Protein AF-A0A2D4KNE7-F1 (afdb_monomer_lite)

Sequence (122 aa):
KICDCYHCHLYPYPSTPAERQAVMEGLQVRIQDLHIVLHKTEDYLRQVLCKASESIYTWDVQVKKMKAIYHVLNLCSFDVTNKCLIAEVWCPLADLPNMRRTLEESSVSPSHRCFTRQESRH

Structure (mmCIF, N/CA/C/O backbone):
data_AF-A0A2D4KNE7-F1
#
_entry.id   AF-A0A2D4KNE7-F1
#
loop_
_atom_site.group_PDB
_atom_site.id
_atom_site.type_symbol
_atom_site.label_atom_id
_atom_site.label_alt_id
_atom_site.label_comp_id
_atom_site.label_asym_id
_atom_site.label_entity_id
_atom_site.label_seq_id
_atom_site.pdbx_PDB_ins_code
_atom_site.Cartn_x
_atom_site.Cartn_y
_atom_site.Cartn_z
_atom_site.occupancy
_atom_site.B_iso_or_equiv
_atom_site.auth_seq_id
_atom_site.auth_comp_id
_atom_site.auth_asym_id
_atom_site.auth_atom_id
_atom_site.pdbx_PDB_model_num
ATOM 1 N N . LYS A 1 1 ? -27.422 -23.224 32.786 1.00 63.94 1 LYS A N 1
ATOM 2 C CA . LYS A 1 1 ? -27.600 -24.420 31.926 1.00 63.94 1 LYS A CA 1
ATOM 3 C C . LYS A 1 1 ? -28.600 -24.179 30.803 1.00 63.94 1 LYS A C 1
ATOM 5 O O . LYS A 1 1 ? -28.164 -24.197 29.670 1.00 63.94 1 LYS A O 1
ATOM 10 N N . ILE A 1 2 ? -29.888 -23.907 31.068 1.00 83.19 2 ILE A N 1
ATOM 11 C CA . ILE A 1 2 ? -30.865 -23.641 29.985 1.00 83.19 2 ILE A CA 1
ATOM 12 C C . ILE A 1 2 ? -30.471 -22.395 29.173 1.00 83.19 2 ILE A C 1
ATOM 14 O O . ILE A 1 2 ? -30.335 -22.490 27.964 1.00 83.19 2 ILE A O 1
ATOM 18 N N . CYS A 1 3 ? -30.205 -21.258 29.824 1.00 82.69 3 CYS A N 1
ATOM 19 C CA . CYS A 1 3 ? -29.827 -20.013 29.137 1.00 82.69 3 CYS A CA 1
ATOM 20 C C . CYS A 1 3 ? -28.542 -20.130 28.295 1.00 82.69 3 CYS A C 1
ATOM 22 O O . CYS A 1 3 ? -28.450 -19.527 27.229 1.00 82.69 3 CYS A O 1
ATOM 24 N N . ASP A 1 4 ? -27.583 -20.948 28.735 1.00 80.81 4 ASP A N 1
ATOM 25 C CA . ASP A 1 4 ? -26.321 -21.167 28.017 1.00 80.81 4 ASP A CA 1
ATOM 26 C C . ASP A 1 4 ? -26.552 -21.943 26.709 1.00 80.81 4 ASP A C 1
ATOM 28 O O . ASP A 1 4 ? -25.914 -21.661 25.699 1.00 80.81 4 ASP A O 1
ATOM 32 N N . CYS A 1 5 ? -27.521 -22.868 26.693 1.00 86.75 5 CYS A N 1
ATOM 33 C CA . CYS A 1 5 ? -27.916 -23.607 25.490 1.00 86.75 5 CYS A CA 1
ATOM 34 C C . CYS A 1 5 ? -28.588 -22.725 24.422 1.00 86.75 5 CYS A C 1
ATOM 36 O O . CYS A 1 5 ? -28.641 -23.123 23.261 1.00 86.75 5 CYS A O 1
ATOM 38 N N . TYR A 1 6 ? -29.088 -21.541 24.795 1.00 90.00 6 TYR A N 1
ATOM 39 C CA . TYR A 1 6 ? -29.758 -20.596 23.892 1.00 90.00 6 TYR A CA 1
ATOM 40 C C . TYR A 1 6 ? -28.919 -19.349 23.586 1.00 90.00 6 TYR A C 1
ATOM 42 O O . TYR A 1 6 ? -29.444 -18.389 23.028 1.00 90.00 6 TYR A O 1
ATOM 50 N N . HIS A 1 7 ? -27.623 -19.353 23.919 1.00 87.50 7 HIS A N 1
ATOM 51 C CA . HIS A 1 7 ? -26.722 -18.214 23.698 1.00 87.50 7 HIS A CA 1
ATOM 52 C C . HIS A 1 7 ? -27.224 -16.917 24.360 1.00 87.50 7 HIS A C 1
ATOM 54 O O . HIS A 1 7 ? -27.007 -15.815 23.856 1.00 87.50 7 HIS A O 1
ATOM 60 N N . CYS A 1 8 ? -27.923 -17.031 25.493 1.00 90.75 8 CYS A N 1
ATOM 61 C CA . CYS A 1 8 ? -28.390 -15.863 26.224 1.00 90.75 8 CYS A CA 1
ATOM 62 C C . CYS A 1 8 ? -27.221 -15.193 26.956 1.00 90.75 8 CYS A C 1
ATOM 64 O O . CYS A 1 8 ? -26.497 -15.839 27.714 1.00 90.75 8 CYS A O 1
ATOM 66 N N . HIS A 1 9 ? -27.089 -13.875 26.809 1.00 86.44 9 HIS A N 1
ATOM 67 C CA . HIS A 1 9 ? -26.158 -13.086 27.610 1.00 86.44 9 HIS A CA 1
ATOM 68 C C . HIS A 1 9 ? -26.805 -12.701 28.943 1.00 86.44 9 HIS A C 1
ATOM 70 O O . HIS A 1 9 ? -27.675 -11.834 29.005 1.00 86.44 9 HIS A O 1
ATOM 76 N N . LEU A 1 10 ? -26.389 -13.375 30.016 1.00 88.44 10 LEU A N 1
ATOM 77 C CA . LEU A 1 10 ? -26.824 -13.081 31.378 1.00 88.44 10 LEU A CA 1
ATOM 78 C C . LEU A 1 10 ? -25.888 -12.052 32.012 1.00 88.44 10 LEU A C 1
ATOM 80 O O . LEU A 1 10 ? -24.689 -12.297 32.145 1.00 88.44 10 LEU A O 1
ATOM 84 N N . TYR A 1 11 ? -26.450 -10.923 32.440 1.00 87.06 11 TYR A N 1
ATOM 85 C CA . TYR A 1 11 ? -25.725 -9.892 33.177 1.00 87.06 11 TYR A CA 1
ATOM 86 C C . TYR A 1 11 ? -26.174 -9.864 34.641 1.00 87.06 11 TYR A C 1
ATOM 88 O O . TYR A 1 11 ? -27.369 -10.008 34.914 1.00 87.06 11 TYR A O 1
ATOM 96 N N . PRO A 1 12 ? -25.242 -9.681 35.593 1.00 87.25 12 PRO A N 1
ATOM 97 C CA . PRO A 1 12 ? -25.587 -9.574 37.003 1.00 87.25 12 PRO A CA 1
ATOM 98 C C . PRO A 1 12 ? -26.451 -8.330 37.242 1.00 87.25 12 PRO A C 1
ATOM 100 O O . PRO A 1 12 ? -26.092 -7.225 36.837 1.00 87.25 12 PRO A O 1
ATOM 103 N N . TYR A 1 13 ? -27.592 -8.522 37.906 1.00 88.50 13 TYR A N 1
ATOM 104 C CA . TYR A 1 13 ? -28.522 -7.448 38.243 1.00 88.50 13 TYR A CA 1
ATOM 105 C C . TYR A 1 13 ? -28.356 -7.048 39.719 1.00 88.50 13 TYR A C 1
ATOM 107 O O . TYR A 1 13 ? -28.501 -7.915 40.585 1.00 88.50 13 TYR A O 1
ATOM 115 N N . PRO A 1 14 ? -28.052 -5.776 40.037 1.00 90.75 14 PRO A N 1
ATOM 116 C CA . PRO A 1 14 ? -27.844 -5.352 41.419 1.00 90.75 14 PRO A CA 1
ATOM 117 C C . PRO A 1 14 ? -29.145 -5.341 42.228 1.00 90.75 14 PRO A C 1
ATOM 119 O O . PRO A 1 14 ? -30.208 -4.967 41.725 1.00 90.75 14 PRO A O 1
ATOM 122 N N . SER A 1 15 ? -29.053 -5.726 43.501 1.00 90.25 15 SER A N 1
ATOM 123 C CA . SER A 1 15 ? -30.230 -5.938 44.355 1.00 90.25 15 SER A CA 1
ATOM 124 C C . SER A 1 15 ? -30.781 -4.627 44.916 1.00 90.25 15 SER A C 1
ATOM 126 O O . SER A 1 15 ? -31.995 -4.469 45.061 1.00 90.25 15 SER A O 1
ATOM 128 N N . THR A 1 16 ? -29.908 -3.658 45.211 1.00 95.19 16 THR A N 1
ATOM 129 C CA . THR A 1 16 ? -30.320 -2.379 45.802 1.00 95.19 16 THR A CA 1
ATOM 130 C C . THR A 1 16 ? -30.506 -1.289 44.737 1.00 95.19 16 THR A C 1
ATOM 132 O O . THR A 1 16 ? -29.865 -1.317 43.684 1.00 95.19 16 THR A O 1
ATOM 135 N N . PRO A 1 17 ? -31.401 -0.306 44.955 1.00 93.50 17 PRO A N 1
ATOM 136 C CA . PRO A 1 17 ? -31.542 0.836 44.048 1.00 93.50 17 PRO A CA 1
ATOM 137 C C . PRO A 1 17 ? -30.248 1.654 43.895 1.00 93.50 17 PRO A C 1
ATOM 139 O O . PRO A 1 17 ? -29.944 2.110 42.798 1.00 93.50 17 PRO A O 1
ATOM 142 N N . ALA A 1 18 ? -29.469 1.798 44.972 1.00 94.62 18 ALA A N 1
ATOM 143 C CA . ALA A 1 18 ? -28.221 2.561 44.969 1.00 94.62 18 ALA A CA 1
ATOM 144 C C . ALA A 1 18 ? -27.125 1.893 44.118 1.00 94.62 18 ALA A C 1
ATOM 146 O O . ALA A 1 18 ? -26.490 2.558 43.304 1.00 94.62 18 ALA A O 1
ATOM 147 N N . GLU A 1 19 ? -26.944 0.572 44.238 1.00 94.12 19 GLU A N 1
ATOM 148 C CA . GLU A 1 19 ? -25.997 -0.172 43.393 1.00 94.12 19 GLU A CA 1
ATOM 149 C C . GLU A 1 19 ? -26.391 -0.119 41.915 1.00 94.12 19 GLU A C 1
ATOM 151 O O . GLU A 1 19 ? -25.527 0.005 41.049 1.00 94.12 19 GLU A O 1
ATOM 156 N N . ARG A 1 20 ? -27.696 -0.171 41.611 1.00 94.19 20 ARG A N 1
ATOM 157 C CA . ARG A 1 20 ? -28.195 -0.024 40.235 1.00 94.19 20 ARG A CA 1
ATOM 158 C C . ARG A 1 20 ? -27.820 1.325 39.639 1.00 94.19 20 ARG A C 1
ATOM 160 O O . ARG A 1 20 ? -27.346 1.359 38.508 1.00 94.19 20 ARG A O 1
ATOM 167 N N . GLN A 1 21 ? -27.982 2.404 40.402 1.00 95.25 21 GLN A N 1
ATOM 168 C CA . GLN A 1 21 ? -27.603 3.743 39.958 1.00 95.25 21 GLN A CA 1
ATOM 169 C C . GLN A 1 21 ? -26.093 3.849 39.699 1.00 95.25 21 GLN A C 1
ATOM 171 O O . GLN A 1 21 ? -25.689 4.303 38.632 1.00 95.25 21 GLN A O 1
ATOM 176 N N . ALA A 1 22 ? -25.262 3.338 40.614 1.00 94.19 22 ALA A N 1
ATOM 177 C CA . ALA A 1 22 ? -23.806 3.339 40.450 1.00 94.19 22 ALA A CA 1
ATOM 178 C C . ALA A 1 22 ? -23.348 2.530 39.221 1.00 94.19 22 ALA A C 1
ATOM 180 O O . ALA A 1 22 ? -22.462 2.957 38.478 1.00 94.19 22 ALA A O 1
ATOM 181 N N . VAL A 1 23 ? -23.975 1.373 38.968 1.00 94.50 23 VAL A N 1
ATOM 182 C CA . VAL A 1 23 ? -23.705 0.569 37.767 1.00 94.50 23 VAL A CA 1
ATOM 183 C C . VAL A 1 23 ? -24.124 1.314 36.500 1.00 94.50 23 VAL A C 1
ATOM 185 O O . VAL A 1 23 ? -23.365 1.313 35.533 1.00 94.50 23 VAL A O 1
ATOM 188 N N . MET A 1 24 ? -25.291 1.967 36.488 1.00 94.88 24 MET A N 1
ATOM 189 C CA . MET A 1 24 ? -25.746 2.760 35.339 1.00 94.88 24 MET A CA 1
ATOM 190 C C . MET A 1 24 ? -24.781 3.902 35.012 1.00 94.88 24 MET A C 1
ATOM 192 O O . MET A 1 24 ? -24.377 4.040 33.859 1.00 94.88 24 MET A O 1
ATOM 196 N N . GLU A 1 25 ? -24.347 4.667 36.014 1.00 96.38 25 GLU A N 1
ATOM 197 C CA . GLU A 1 25 ? -23.379 5.754 35.829 1.00 96.38 25 GLU A CA 1
ATOM 198 C C . GLU A 1 25 ? -22.040 5.234 35.289 1.00 96.38 25 GLU A C 1
ATOM 200 O O . GLU A 1 25 ? -21.512 5.764 34.309 1.00 96.38 25 GLU A O 1
ATOM 205 N N . GLY A 1 26 ? -21.526 4.133 35.848 1.00 96.25 26 GLY A N 1
ATOM 206 C CA . GLY A 1 26 ? -20.296 3.504 35.365 1.00 96.25 26 GLY A CA 1
ATOM 207 C C . GLY A 1 26 ? -20.406 2.975 33.931 1.00 96.25 26 GLY A C 1
ATOM 208 O O . GLY A 1 26 ? -19.460 3.094 33.150 1.00 96.25 26 GLY A O 1
ATOM 209 N N . LEU A 1 27 ? -21.556 2.409 33.548 1.00 96.56 27 LEU A N 1
ATOM 210 C CA . LEU A 1 27 ? -21.800 1.985 32.168 1.00 96.56 27 LEU A CA 1
ATOM 211 C C . LEU A 1 27 ? -21.868 3.177 31.216 1.00 96.56 27 LEU A C 1
ATOM 213 O O . LEU A 1 27 ? -21.309 3.096 30.126 1.00 96.56 27 LEU A O 1
ATOM 217 N N . GLN A 1 28 ? -22.495 4.279 31.622 1.00 97.81 28 GLN A N 1
ATOM 218 C CA . GLN A 1 28 ? -22.601 5.475 30.792 1.00 97.81 28 GLN A CA 1
ATOM 219 C C . GLN A 1 28 ? -21.225 6.066 30.468 1.00 97.81 28 GLN A C 1
ATOM 221 O O . GLN A 1 28 ? -20.950 6.357 29.303 1.00 97.81 28 GLN A O 1
ATOM 226 N N . VAL A 1 29 ? -20.338 6.156 31.466 1.00 98.06 29 VAL A N 1
ATOM 227 C CA . VAL A 1 29 ? -18.943 6.591 31.268 1.00 98.06 29 VAL A CA 1
ATOM 228 C C . VAL A 1 29 ? -18.220 5.655 30.301 1.00 98.06 29 VAL A C 1
ATOM 230 O O . VAL A 1 29 ? -17.665 6.101 29.302 1.00 98.06 29 VAL A O 1
ATOM 233 N N . ARG A 1 30 ? -18.303 4.338 30.523 1.00 98.06 30 ARG A N 1
ATOM 234 C CA . ARG A 1 30 ? -17.637 3.353 29.657 1.00 98.06 30 ARG A CA 1
ATOM 235 C C . ARG A 1 30 ? -18.153 3.376 28.219 1.00 98.06 30 ARG A C 1
ATOM 237 O O . ARG A 1 30 ? -17.370 3.199 27.292 1.00 98.06 30 ARG A O 1
ATOM 244 N N . ILE A 1 31 ? -19.456 3.571 28.019 1.00 98.38 31 ILE A N 1
ATOM 245 C CA . ILE A 1 31 ? -20.049 3.719 26.682 1.00 98.38 31 ILE A CA 1
ATOM 246 C C . ILE A 1 31 ? -19.488 4.969 26.001 1.00 98.38 31 ILE A C 1
ATOM 248 O O . ILE A 1 31 ? -19.129 4.916 24.825 1.00 98.38 31 ILE A O 1
ATOM 252 N N . GLN A 1 32 ? -19.373 6.077 26.733 1.00 98.25 32 GLN A N 1
ATOM 253 C CA . GLN A 1 32 ? -18.807 7.309 26.199 1.00 98.25 32 GLN A CA 1
ATOM 254 C C . GLN A 1 32 ? -17.331 7.139 25.813 1.00 98.25 32 GLN A C 1
ATOM 256 O O . GLN A 1 32 ? -16.946 7.532 24.711 1.00 98.25 32 GLN A O 1
ATOM 261 N N . ASP A 1 33 ? -16.535 6.478 26.652 1.00 98.25 33 ASP A N 1
ATOM 262 C CA . ASP A 1 33 ? -15.136 6.161 26.350 1.00 98.25 33 ASP A CA 1
ATOM 263 C C . ASP A 1 33 ? -15.015 5.281 25.099 1.00 98.25 33 ASP A C 1
ATOM 265 O O . ASP A 1 33 ? -14.193 5.548 24.219 1.00 98.25 33 ASP A O 1
ATOM 269 N N . LEU A 1 34 ? -15.873 4.263 24.967 1.00 98.50 34 LEU A N 1
ATOM 270 C CA . LEU A 1 34 ? -15.904 3.404 23.782 1.00 98.50 34 LEU A CA 1
ATOM 271 C C . LEU A 1 34 ? -16.262 4.184 22.513 1.00 98.50 34 LEU A C 1
ATOM 273 O O . LEU A 1 34 ? -15.633 3.965 21.479 1.00 98.50 34 LEU A O 1
ATOM 277 N N . HIS A 1 35 ? -17.216 5.116 22.574 1.00 98.44 35 HIS A N 1
ATOM 278 C CA . HIS A 1 35 ? -17.522 5.990 21.439 1.00 98.44 35 HIS A CA 1
ATOM 279 C C . HIS A 1 35 ? -16.326 6.855 21.035 1.00 98.44 35 HIS A C 1
ATOM 281 O O . HIS A 1 35 ? -16.058 7.001 19.842 1.00 98.44 35 HIS A O 1
ATOM 287 N N . ILE A 1 36 ? -15.580 7.392 22.004 1.00 98.31 36 ILE A N 1
ATOM 288 C CA . ILE A 1 36 ? -14.376 8.181 21.724 1.00 98.31 36 ILE A CA 1
ATOM 289 C C . ILE A 1 36 ? -13.329 7.314 21.021 1.00 98.31 36 ILE A C 1
ATOM 291 O O . ILE A 1 36 ? -12.790 7.727 19.993 1.00 98.31 36 ILE A O 1
ATOM 295 N N . VAL A 1 37 ? -13.059 6.112 21.541 1.00 98.62 37 VAL A N 1
ATOM 296 C CA . VAL A 1 37 ? -12.091 5.186 20.937 1.00 98.62 37 VAL A CA 1
ATOM 297 C C . VAL A 1 37 ? -12.508 4.828 19.514 1.00 98.62 37 VAL A C 1
ATOM 299 O O . VAL A 1 37 ? -11.703 4.986 18.601 1.00 98.62 37 VAL A O 1
ATOM 302 N N . LEU A 1 38 ? -13.766 4.429 19.302 1.00 98.69 38 LEU A N 1
ATOM 303 C CA . LEU A 1 38 ? -14.278 4.069 17.978 1.00 98.69 38 LEU A CA 1
ATOM 304 C C . LEU A 1 38 ? -14.131 5.215 16.976 1.00 98.69 38 LEU A C 1
ATOM 306 O O . LEU A 1 38 ? -13.591 5.004 15.892 1.00 98.69 38 LEU A O 1
ATOM 310 N N . HIS A 1 39 ? -14.536 6.429 17.353 1.00 98.56 39 HIS A N 1
ATOM 311 C CA . HIS A 1 39 ? -14.424 7.599 16.484 1.00 98.56 39 HIS A CA 1
ATOM 312 C C . HIS A 1 39 ? -12.965 7.900 16.125 1.00 98.56 39 HIS A C 1
ATOM 314 O O . HIS A 1 39 ? -12.635 8.136 14.965 1.00 98.56 39 HIS A O 1
ATOM 320 N N . LYS A 1 40 ? -12.057 7.866 17.108 1.00 98.38 40 LYS A N 1
ATOM 321 C CA . LYS A 1 40 ? -10.630 8.122 16.869 1.00 98.38 40 LYS A CA 1
ATOM 322 C C . LYS A 1 40 ? -9.990 7.050 15.998 1.00 98.38 40 LYS A C 1
ATOM 324 O O . LYS A 1 40 ? -9.177 7.382 15.137 1.00 98.38 40 LYS A O 1
ATOM 329 N N . THR A 1 41 ? -10.348 5.784 16.200 1.00 98.56 41 THR A N 1
ATOM 330 C CA . THR A 1 41 ? -9.874 4.687 15.356 1.00 98.56 41 THR A CA 1
ATOM 331 C C . THR A 1 41 ? -10.371 4.856 13.927 1.00 98.56 41 THR A C 1
ATOM 333 O O . THR A 1 41 ? -9.583 4.722 12.995 1.00 98.56 41 THR A O 1
ATOM 336 N N . GLU A 1 42 ? -11.643 5.197 13.738 1.00 98.62 42 GLU A N 1
ATOM 337 C CA . GLU A 1 42 ? -12.217 5.390 12.409 1.00 98.62 42 GLU A CA 1
ATOM 338 C C . GLU A 1 42 ? -11.565 6.567 11.666 1.00 98.62 42 GLU A C 1
ATOM 340 O O . GLU A 1 42 ? -11.160 6.423 10.512 1.00 98.62 42 GLU A O 1
ATOM 345 N N . ASP A 1 43 ? -11.377 7.705 12.339 1.00 98.56 43 ASP A N 1
ATOM 346 C CA . ASP A 1 43 ? -10.666 8.862 11.784 1.00 98.56 43 ASP A CA 1
ATOM 347 C C . ASP A 1 43 ? -9.232 8.516 11.391 1.00 98.56 43 ASP A C 1
ATOM 349 O O . ASP A 1 43 ? -8.766 8.886 10.312 1.00 98.56 43 ASP A O 1
ATOM 353 N N . TYR A 1 44 ? -8.526 7.788 12.257 1.00 98.38 44 TYR A N 1
ATOM 354 C CA . TYR A 1 44 ? -7.162 7.361 11.986 1.00 98.38 44 TYR A CA 1
ATOM 355 C C . TYR A 1 44 ? -7.098 6.438 10.765 1.00 98.38 44 TYR A C 1
ATOM 357 O O . TYR A 1 44 ? -6.281 6.657 9.870 1.00 98.38 44 TYR A O 1
ATOM 365 N N . LEU A 1 45 ? -7.995 5.450 10.683 1.00 98.62 45 LEU A N 1
ATOM 366 C CA . LEU A 1 45 ? -8.085 4.552 9.533 1.00 98.62 45 LEU A CA 1
ATOM 367 C C . LEU A 1 45 ? -8.365 5.328 8.243 1.00 98.62 45 LEU A C 1
ATOM 369 O O . LEU A 1 45 ? -7.679 5.104 7.246 1.00 98.62 45 LEU A O 1
ATOM 373 N N . ARG A 1 46 ? -9.300 6.289 8.264 1.00 98.44 46 ARG A N 1
ATOM 374 C CA . ARG A 1 46 ? -9.563 7.174 7.118 1.00 98.44 46 ARG A CA 1
ATOM 375 C C . ARG A 1 46 ? -8.312 7.937 6.694 1.00 98.44 46 ARG A C 1
ATOM 377 O O . ARG A 1 46 ? -7.980 7.942 5.514 1.00 98.44 46 ARG A O 1
ATOM 384 N N . GLN A 1 47 ? -7.593 8.545 7.636 1.00 98.12 47 GLN A N 1
ATOM 385 C CA . GLN A 1 47 ? -6.377 9.303 7.328 1.00 98.12 47 GLN A CA 1
ATOM 386 C C . GLN A 1 47 ? -5.282 8.429 6.713 1.00 98.12 47 GLN A C 1
ATOM 388 O O . GLN A 1 47 ? -4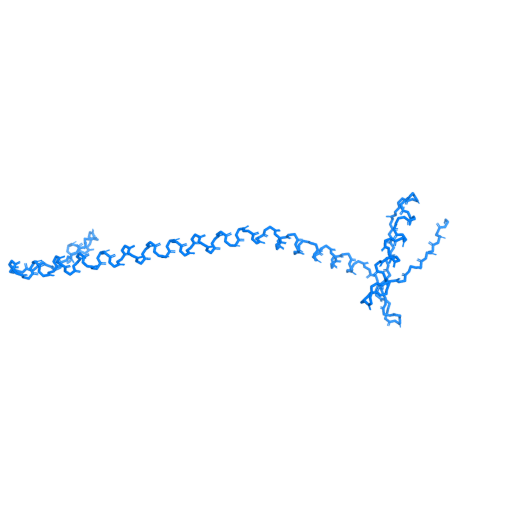.641 8.840 5.745 1.00 98.12 47 GLN A O 1
ATOM 393 N N . VAL A 1 48 ? -5.062 7.231 7.258 1.00 98.00 48 VAL A N 1
ATOM 394 C CA . VAL A 1 48 ? -4.079 6.283 6.718 1.00 98.00 48 VAL A CA 1
ATOM 395 C C . VAL A 1 48 ? -4.470 5.856 5.305 1.00 98.00 48 VAL A C 1
ATOM 397 O O . VAL A 1 48 ? -3.626 5.871 4.411 1.00 98.00 48 VAL A O 1
ATOM 400 N N . LEU A 1 49 ? -5.747 5.537 5.085 1.00 98.06 49 LEU A N 1
ATOM 401 C CA . LEU A 1 49 ? -6.253 5.133 3.776 1.00 98.06 49 LEU A CA 1
ATOM 402 C C . LEU A 1 49 ? -6.144 6.255 2.737 1.00 98.06 49 LEU A C 1
ATOM 404 O O . LEU A 1 49 ? -5.711 5.979 1.622 1.00 98.06 49 LEU A O 1
ATOM 408 N N . CYS A 1 50 ? -6.453 7.505 3.093 1.00 97.38 50 CYS A N 1
ATOM 409 C CA . CYS A 1 50 ? -6.276 8.650 2.192 1.00 97.38 50 CYS A CA 1
ATOM 410 C C . CYS A 1 50 ? -4.804 8.854 1.806 1.00 97.38 50 CYS A C 1
ATOM 412 O O . CYS A 1 50 ? -4.482 8.995 0.632 1.00 97.38 50 CYS A O 1
ATOM 414 N N . LYS A 1 51 ? -3.877 8.789 2.769 1.00 96.25 51 LYS A N 1
ATOM 415 C CA . LYS A 1 51 ? -2.440 8.918 2.466 1.00 96.25 51 LYS A CA 1
ATOM 416 C C . LYS A 1 51 ? -1.927 7.782 1.579 1.00 96.25 51 LYS A C 1
ATOM 418 O O . LYS A 1 51 ? -1.096 7.994 0.693 1.00 96.25 51 LYS A O 1
ATOM 423 N N . ALA A 1 52 ? -2.409 6.564 1.820 1.00 97.06 52 ALA A N 1
ATOM 424 C CA . ALA A 1 52 ? -2.053 5.408 1.010 1.00 97.06 52 ALA A CA 1
ATOM 425 C C . ALA A 1 52 ? -2.608 5.534 -0.418 1.00 97.06 52 ALA A C 1
ATOM 427 O O . ALA A 1 52 ? -1.886 5.247 -1.374 1.00 97.06 52 ALA A O 1
ATOM 428 N N . SER A 1 53 ? -3.852 5.998 -0.580 1.00 97.12 53 SER A N 1
ATOM 429 C CA . SER A 1 53 ? -4.486 6.146 -1.894 1.00 97.12 53 SER A CA 1
ATOM 430 C C . SER A 1 53 ? -3.825 7.225 -2.753 1.00 97.12 53 SER A C 1
ATOM 432 O O . SER A 1 53 ? -3.690 7.032 -3.959 1.00 97.12 53 SER A O 1
ATOM 434 N N . GLU A 1 54 ? -3.329 8.307 -2.151 1.00 95.25 54 GLU A N 1
ATOM 435 C CA . GLU A 1 54 ? -2.531 9.326 -2.849 1.00 95.25 54 GLU A CA 1
ATOM 436 C C . GLU A 1 54 ? -1.209 8.758 -3.397 1.00 95.25 54 GLU A C 1
ATOM 438 O O . GLU A 1 54 ? -0.752 9.134 -4.478 1.00 95.25 54 GLU A O 1
ATOM 443 N N . SER A 1 55 ? -0.594 7.820 -2.671 1.00 94.56 55 SER A N 1
ATOM 444 C CA . SER A 1 55 ? 0.742 7.299 -2.995 1.00 94.56 55 SER A CA 1
ATOM 445 C C . SER A 1 55 ? 0.722 6.084 -3.931 1.00 94.56 55 SER A C 1
ATOM 447 O O . SER A 1 55 ? 1.674 5.871 -4.686 1.00 94.56 55 SER A O 1
ATOM 449 N N . ILE A 1 56 ? -0.353 5.287 -3.913 1.00 96.56 56 ILE A N 1
ATOM 450 C CA . ILE A 1 56 ? -0.389 3.965 -4.560 1.00 96.56 56 ILE A CA 1
ATOM 451 C C . ILE A 1 56 ? -0.184 4.026 -6.078 1.00 96.56 56 ILE A C 1
ATOM 453 O O . ILE A 1 56 ? 0.528 3.190 -6.630 1.00 96.56 56 ILE A O 1
ATOM 457 N N . TYR A 1 57 ? -0.747 5.034 -6.753 1.00 95.00 57 TYR A N 1
ATOM 458 C CA . TYR A 1 57 ? -0.606 5.186 -8.203 1.00 95.00 57 TYR A CA 1
ATOM 459 C C . TYR A 1 57 ? 0.843 5.488 -8.599 1.00 95.00 57 TYR A C 1
ATOM 461 O O . TYR A 1 57 ? 1.385 4.900 -9.534 1.00 95.00 57 TYR A O 1
ATOM 469 N N . THR A 1 58 ? 1.502 6.366 -7.843 1.00 96.44 58 THR A N 1
ATOM 470 C CA . THR A 1 58 ? 2.908 6.709 -8.066 1.00 96.44 58 THR A CA 1
ATOM 471 C C . THR A 1 58 ? 3.804 5.488 -7.875 1.00 96.44 58 THR A C 1
ATOM 473 O O . THR A 1 58 ? 4.664 5.225 -8.718 1.00 96.44 58 THR A O 1
ATOM 476 N N . TRP A 1 59 ? 3.581 4.709 -6.813 1.00 97.31 59 TRP A N 1
ATOM 477 C CA . TRP A 1 59 ? 4.341 3.483 -6.563 1.00 97.31 59 TRP A CA 1
ATOM 478 C C . TRP A 1 59 ? 4.113 2.422 -7.635 1.00 97.31 59 TRP A C 1
ATOM 480 O O . TRP A 1 59 ? 5.077 1.817 -8.098 1.00 97.31 59 TRP A O 1
ATOM 490 N N . ASP A 1 60 ? 2.875 2.233 -8.091 1.00 97.75 60 ASP A N 1
ATOM 491 C CA . ASP A 1 60 ? 2.566 1.303 -9.177 1.00 97.75 60 ASP A CA 1
ATOM 492 C C . ASP A 1 60 ? 3.332 1.662 -10.463 1.00 97.75 60 ASP A C 1
ATOM 494 O O . ASP A 1 60 ? 4.003 0.811 -11.054 1.00 97.75 60 ASP A O 1
ATOM 498 N N . VAL A 1 61 ? 3.329 2.942 -10.853 1.00 97.56 61 VAL A N 1
ATOM 499 C CA . VAL A 1 61 ? 4.087 3.420 -12.019 1.00 97.56 61 VAL A CA 1
ATOM 500 C C . VAL A 1 61 ? 5.593 3.220 -11.828 1.00 97.56 61 VAL A C 1
ATOM 502 O O . VAL A 1 61 ? 6.267 2.758 -12.750 1.00 97.56 61 VAL A O 1
ATOM 505 N N . GLN A 1 62 ? 6.138 3.545 -10.653 1.00 97.94 62 GLN A N 1
ATOM 506 C CA . GLN A 1 62 ? 7.564 3.374 -10.355 1.00 97.94 62 GLN A CA 1
ATOM 507 C C . GLN A 1 62 ? 7.990 1.904 -10.438 1.00 97.94 62 GLN A C 1
ATOM 509 O O . GLN A 1 62 ? 8.978 1.587 -11.103 1.00 97.94 62 GLN A O 1
ATOM 514 N N . VAL A 1 63 ? 7.217 0.999 -9.835 1.00 98.31 63 VAL A N 1
ATOM 515 C CA . VAL A 1 63 ? 7.483 -0.445 -9.861 1.00 98.31 63 VA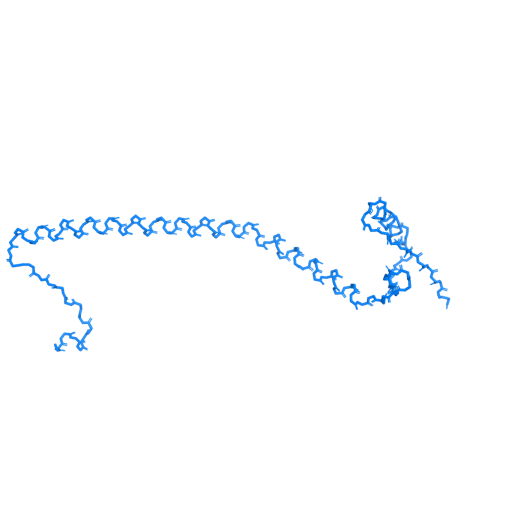L A CA 1
ATOM 516 C C . VAL A 1 63 ? 7.385 -0.989 -11.285 1.00 98.31 63 VAL A C 1
ATOM 518 O O . VAL A 1 63 ? 8.270 -1.731 -11.715 1.00 98.31 63 VAL A O 1
ATOM 521 N N . LYS A 1 64 ? 6.366 -0.590 -12.057 1.00 98.12 64 LYS A N 1
ATOM 522 C CA . LYS A 1 64 ? 6.216 -0.998 -13.463 1.00 98.12 64 LYS A CA 1
ATOM 523 C C . LYS A 1 64 ? 7.376 -0.516 -14.329 1.00 98.12 64 LYS A C 1
ATOM 525 O O . LYS A 1 64 ? 7.924 -1.314 -15.087 1.00 98.12 64 LYS A O 1
ATOM 530 N N . LYS A 1 65 ? 7.789 0.750 -14.192 1.00 97.50 65 LYS A N 1
ATOM 531 C CA . LYS A 1 65 ? 8.952 1.300 -14.909 1.00 97.50 65 LYS A CA 1
ATOM 532 C C . LYS A 1 65 ? 10.230 0.545 -14.552 1.00 97.50 65 LYS A C 1
ATOM 534 O O . LYS A 1 65 ? 10.942 0.117 -15.453 1.00 97.50 65 LYS A O 1
ATOM 539 N N . MET A 1 66 ? 10.486 0.321 -13.264 1.00 97.75 66 MET A N 1
ATOM 540 C CA . MET A 1 66 ? 11.683 -0.390 -12.812 1.00 97.75 66 MET A CA 1
ATOM 541 C C . MET A 1 66 ? 11.710 -1.837 -13.315 1.00 97.75 66 MET A C 1
ATOM 543 O O . MET A 1 66 ? 12.720 -2.297 -13.843 1.00 97.75 66 MET A O 1
ATOM 547 N N . LYS A 1 67 ? 10.573 -2.539 -13.241 1.00 97.69 67 LYS A N 1
ATOM 548 C CA . LYS A 1 67 ? 10.430 -3.893 -13.787 1.00 97.69 67 LYS A CA 1
ATOM 549 C C . LYS A 1 67 ? 10.680 -3.926 -15.294 1.00 97.69 67 LYS A C 1
ATOM 551 O O . LYS A 1 67 ? 11.370 -4.826 -15.759 1.00 97.69 67 LYS A O 1
ATOM 556 N N . ALA A 1 68 ? 10.139 -2.967 -16.046 1.00 96.94 68 ALA A N 1
ATOM 557 C CA . ALA A 1 68 ? 10.350 -2.878 -17.488 1.00 96.94 68 ALA A CA 1
ATOM 558 C C . ALA A 1 68 ? 11.827 -2.631 -17.831 1.00 96.94 68 ALA A C 1
ATOM 560 O O . ALA A 1 68 ? 12.363 -3.318 -18.696 1.00 96.94 68 A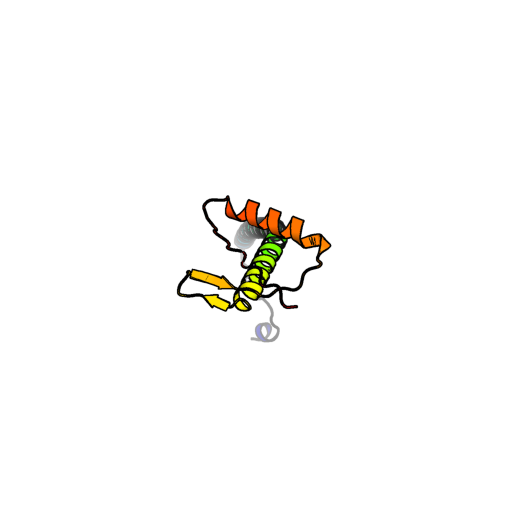LA A O 1
ATOM 561 N N . ILE A 1 69 ? 12.501 -1.727 -17.109 1.00 96.06 69 ILE A N 1
ATOM 562 C CA . ILE A 1 69 ? 13.939 -1.476 -17.273 1.00 96.06 69 ILE A CA 1
ATOM 563 C C . ILE A 1 69 ? 14.727 -2.763 -17.029 1.00 96.06 69 ILE A C 1
ATOM 565 O O . ILE A 1 69 ? 15.459 -3.193 -17.912 1.00 96.06 69 ILE A O 1
ATOM 569 N N . TYR A 1 70 ? 14.541 -3.427 -15.884 1.00 96.88 70 TYR A N 1
ATOM 570 C CA . TYR A 1 70 ? 15.254 -4.676 -15.598 1.00 96.88 70 TYR A CA 1
ATOM 571 C C . TYR A 1 70 ? 14.947 -5.783 -16.595 1.00 96.88 70 TYR A C 1
ATOM 573 O O . TYR A 1 70 ? 15.839 -6.543 -16.955 1.00 96.88 70 TYR A O 1
ATOM 581 N N . HIS A 1 71 ? 13.702 -5.873 -17.056 1.00 96.94 71 HIS A N 1
ATOM 582 C CA . HIS A 1 71 ? 13.338 -6.842 -18.073 1.00 96.94 71 HIS A CA 1
ATOM 583 C C . HIS A 1 71 ? 14.129 -6.613 -19.365 1.00 96.94 71 HIS A C 1
ATOM 585 O O . HIS A 1 71 ? 14.683 -7.568 -19.892 1.00 96.94 71 HIS A O 1
ATOM 591 N N . VAL A 1 72 ? 14.258 -5.361 -19.820 1.00 95.81 72 VAL A N 1
ATOM 592 C CA . VAL A 1 72 ? 15.080 -5.014 -20.991 1.00 95.81 72 VAL A CA 1
ATOM 593 C C . VAL A 1 72 ? 16.566 -5.263 -20.728 1.00 95.81 72 VAL A C 1
ATOM 595 O O . VAL A 1 72 ? 17.225 -5.871 -21.562 1.00 95.81 72 VAL A O 1
ATOM 598 N N . LEU A 1 73 ? 17.096 -4.867 -19.565 1.00 94.31 73 LEU A N 1
ATOM 599 C CA . LEU A 1 73 ? 18.504 -5.102 -19.211 1.00 94.31 73 LEU A CA 1
ATOM 600 C C . LEU A 1 73 ? 18.856 -6.596 -19.200 1.00 94.31 73 LEU A C 1
ATOM 602 O O . LEU A 1 73 ? 19.953 -6.959 -19.607 1.00 94.31 73 LEU A O 1
ATOM 606 N N . ASN A 1 74 ? 17.920 -7.454 -18.789 1.00 95.44 74 ASN A N 1
ATOM 607 C CA . ASN A 1 74 ? 18.094 -8.907 -18.801 1.00 95.44 74 ASN A CA 1
ATOM 608 C C . ASN A 1 74 ? 18.108 -9.512 -20.215 1.00 95.44 74 ASN A C 1
ATOM 610 O O . ASN A 1 74 ? 18.544 -10.650 -20.371 1.00 95.44 74 ASN A O 1
ATOM 614 N N . LEU A 1 75 ? 17.620 -8.791 -21.230 1.00 94.31 75 LEU A N 1
ATOM 615 C CA . LEU A 1 75 ? 17.722 -9.197 -22.636 1.00 94.31 75 LEU A CA 1
ATOM 616 C C . LEU A 1 75 ? 19.056 -8.764 -23.266 1.00 94.31 75 LEU A C 1
ATOM 618 O O . LEU A 1 75 ? 19.436 -9.285 -24.313 1.00 94.31 75 LEU A O 1
ATOM 622 N N . CYS A 1 76 ? 19.767 -7.818 -22.648 1.00 94.69 76 CYS A N 1
ATOM 623 C CA . CYS A 1 76 ? 21.070 -7.360 -23.113 1.00 94.69 76 CYS A CA 1
ATOM 624 C C . CYS A 1 76 ? 22.173 -8.368 -22.760 1.00 94.69 76 CYS A C 1
ATOM 626 O O . CYS A 1 76 ? 22.155 -9.007 -21.709 1.00 94.69 76 CYS A O 1
ATOM 628 N N . SER A 1 77 ? 23.195 -8.450 -23.609 1.00 94.50 77 SER A N 1
ATOM 629 C CA . SER A 1 77 ? 24.409 -9.214 -23.310 1.00 94.50 77 SER A CA 1
ATOM 630 C C . SER A 1 77 ? 25.390 -8.357 -22.512 1.00 94.50 77 SER A C 1
ATOM 632 O O . SER A 1 77 ? 25.629 -7.205 -22.867 1.00 94.50 77 SER A O 1
ATOM 634 N N . PHE A 1 78 ? 25.973 -8.899 -21.443 1.00 91.31 78 PHE A N 1
ATOM 635 C CA . PHE A 1 78 ? 26.951 -8.179 -20.624 1.00 91.31 78 PHE A CA 1
ATOM 636 C C . PHE A 1 78 ? 28.386 -8.488 -21.065 1.00 91.31 78 PHE A C 1
ATOM 638 O O . PHE A 1 78 ? 28.844 -9.625 -20.951 1.00 91.31 78 PHE A O 1
ATOM 645 N N . ASP A 1 79 ? 29.103 -7.467 -21.538 1.00 92.06 79 ASP A N 1
ATOM 646 C CA . ASP A 1 79 ? 30.533 -7.539 -21.834 1.00 92.06 79 ASP A CA 1
ATOM 647 C C . ASP A 1 79 ? 31.342 -7.239 -20.565 1.00 92.06 79 ASP A C 1
ATOM 649 O O . ASP A 1 79 ? 31.432 -6.100 -20.093 1.00 92.06 79 ASP A O 1
ATOM 653 N N . VAL A 1 80 ? 31.950 -8.290 -20.014 1.00 87.25 80 VAL A N 1
ATOM 654 C CA . VAL A 1 80 ? 32.738 -8.243 -18.776 1.00 87.25 80 VAL A CA 1
ATOM 655 C C . VAL A 1 80 ? 34.022 -7.427 -18.949 1.00 87.25 80 VAL A C 1
ATOM 657 O O . VAL A 1 80 ? 34.472 -6.794 -17.992 1.00 87.25 80 VAL A O 1
ATOM 660 N N . THR A 1 81 ? 34.604 -7.400 -20.152 1.00 86.88 81 THR A N 1
ATOM 661 C CA . THR A 1 81 ? 35.880 -6.724 -20.420 1.00 86.88 81 THR A CA 1
ATOM 662 C C . THR A 1 81 ? 35.721 -5.211 -20.357 1.00 86.88 81 THR A C 1
ATOM 664 O O . THR A 1 81 ? 36.507 -4.534 -19.695 1.00 86.88 81 THR A O 1
ATOM 667 N N . ASN A 1 82 ? 34.674 -4.682 -20.990 1.00 83.25 82 ASN A N 1
ATOM 668 C CA . ASN A 1 82 ? 34.404 -3.244 -21.030 1.00 83.25 82 ASN A CA 1
ATOM 669 C C . ASN A 1 82 ? 33.376 -2.784 -19.986 1.00 83.25 82 ASN A C 1
ATOM 671 O O . ASN A 1 82 ? 33.099 -1.588 -19.890 1.00 83.25 82 ASN A O 1
ATOM 675 N N . LYS A 1 83 ? 32.823 -3.716 -19.194 1.00 86.00 83 LYS A N 1
ATOM 676 C CA . LYS A 1 83 ? 31.752 -3.474 -18.212 1.00 86.00 83 LYS A CA 1
ATOM 677 C C . LYS A 1 83 ? 30.566 -2.733 -18.838 1.00 86.00 83 LYS A C 1
ATOM 679 O O . LYS A 1 83 ? 30.067 -1.760 -18.272 1.00 86.00 83 LYS A O 1
ATOM 684 N N . CYS A 1 84 ? 30.132 -3.176 -20.015 1.00 89.62 84 CYS A N 1
ATOM 685 C CA . CYS A 1 84 ? 29.032 -2.560 -20.749 1.00 89.62 84 CYS A CA 1
ATOM 686 C C . CYS A 1 84 ? 27.958 -3.584 -21.132 1.00 89.62 84 CYS A C 1
ATOM 688 O O . CYS A 1 84 ? 28.193 -4.791 -21.155 1.00 89.62 84 CYS A O 1
ATOM 690 N N . LEU A 1 85 ? 26.753 -3.085 -21.402 1.00 91.25 85 LEU A N 1
ATOM 691 C CA . LEU A 1 85 ? 25.659 -3.880 -21.949 1.00 91.25 85 LEU A CA 1
ATOM 692 C C . LEU A 1 85 ? 25.587 -3.657 -23.457 1.00 91.25 85 LEU A C 1
ATOM 694 O O . LEU A 1 85 ? 25.645 -2.518 -23.921 1.00 91.25 85 LEU A O 1
ATOM 698 N N . ILE A 1 86 ? 25.434 -4.747 -24.199 1.00 92.31 86 ILE A N 1
ATOM 699 C CA . ILE A 1 86 ? 25.283 -4.767 -25.649 1.00 92.31 86 ILE A CA 1
ATOM 700 C C . ILE A 1 86 ? 23.854 -5.206 -25.962 1.00 92.31 86 ILE A C 1
ATOM 702 O O . ILE A 1 86 ? 23.393 -6.245 -25.482 1.00 92.31 86 ILE A O 1
ATOM 706 N N . ALA A 1 87 ? 23.159 -4.404 -26.765 1.00 92.44 87 ALA A N 1
ATOM 707 C CA . ALA A 1 87 ? 21.798 -4.667 -27.208 1.00 92.44 87 ALA A CA 1
ATOM 708 C C . ALA A 1 87 ? 21.704 -4.514 -28.728 1.00 92.44 87 ALA A C 1
ATOM 710 O O . ALA A 1 87 ? 22.206 -3.537 -29.284 1.00 92.44 87 ALA A O 1
ATOM 711 N N . GLU A 1 88 ? 21.023 -5.452 -29.380 1.00 90.69 88 GLU A N 1
ATOM 712 C CA . GLU A 1 88 ? 20.586 -5.317 -30.769 1.00 90.69 88 GLU A CA 1
ATOM 713 C C . GLU A 1 88 ? 19.104 -4.917 -30.764 1.00 90.69 88 GLU A C 1
ATOM 715 O O . GLU A 1 88 ? 18.275 -5.568 -30.126 1.00 90.69 88 GLU A O 1
ATOM 720 N N . VAL A 1 89 ? 18.769 -3.814 -31.435 1.00 90.88 89 VAL A N 1
ATOM 721 C CA . VAL A 1 89 ? 17.421 -3.230 -31.422 1.00 90.88 89 VAL A CA 1
ATOM 722 C C . VAL A 1 89 ? 16.999 -2.790 -32.814 1.00 90.88 89 VAL A C 1
ATOM 724 O O . VAL A 1 89 ? 17.784 -2.234 -33.579 1.00 90.88 89 VAL A O 1
ATOM 727 N N . TRP A 1 90 ? 15.721 -3.002 -33.113 1.00 93.75 90 TRP A N 1
ATOM 728 C CA . TRP A 1 90 ? 15.079 -2.501 -34.322 1.00 93.75 90 TRP A CA 1
ATOM 729 C C . TRP A 1 90 ? 14.547 -1.092 -34.073 1.00 93.75 90 TRP A C 1
ATOM 731 O O . TRP A 1 90 ? 13.799 -0.872 -33.121 1.00 93.75 90 TRP A O 1
ATOM 741 N N . CYS A 1 91 ? 14.906 -0.141 -34.934 1.00 91.69 91 CYS A N 1
ATOM 742 C CA . CYS A 1 91 ? 14.355 1.211 -34.904 1.00 91.69 91 CYS A CA 1
ATOM 743 C C . CYS A 1 91 ? 14.156 1.759 -36.328 1.00 91.69 91 CYS A C 1
ATOM 745 O O . CYS A 1 91 ? 14.905 1.389 -37.239 1.00 91.69 91 CYS A O 1
ATOM 747 N N . PRO A 1 92 ? 13.158 2.631 -36.552 1.00 94.56 92 PRO A N 1
ATOM 748 C CA . PRO A 1 92 ? 13.003 3.329 -37.823 1.00 94.56 92 PRO A CA 1
ATOM 749 C C . PRO A 1 92 ? 14.204 4.235 -38.112 1.00 94.56 92 PRO A C 1
ATOM 751 O O . PRO A 1 92 ? 14.686 4.945 -37.230 1.00 94.56 92 PRO A O 1
ATOM 754 N N . LEU A 1 93 ? 14.639 4.295 -39.375 1.00 94.56 93 LEU A N 1
ATOM 755 C CA . LEU A 1 93 ? 15.757 5.160 -39.784 1.00 94.56 93 LEU A CA 1
ATOM 756 C C . LEU A 1 93 ? 15.506 6.646 -39.472 1.00 94.56 93 LEU A C 1
ATOM 758 O O . LEU A 1 93 ? 16.448 7.375 -39.170 1.00 94.56 93 LEU A O 1
ATOM 762 N N . ALA A 1 94 ? 14.244 7.081 -39.511 1.00 95.19 94 ALA A N 1
ATOM 763 C CA . ALA A 1 94 ? 13.846 8.452 -39.196 1.00 95.19 94 ALA A CA 1
ATOM 764 C C . ALA A 1 94 ? 14.087 8.834 -37.721 1.00 95.19 94 ALA A C 1
ATOM 766 O O . ALA A 1 94 ? 14.337 10.004 -37.435 1.00 95.19 94 ALA A O 1
ATOM 767 N N . ASP A 1 95 ? 14.068 7.862 -36.802 1.00 92.50 95 ASP A N 1
ATOM 768 C CA . ASP A 1 95 ? 14.192 8.095 -35.356 1.00 92.50 95 ASP A CA 1
ATOM 769 C C . ASP A 1 95 ? 15.642 8.018 -34.854 1.00 92.50 95 ASP A C 1
ATOM 771 O O . ASP A 1 95 ? 15.937 8.459 -33.739 1.00 92.50 95 ASP A O 1
ATOM 775 N N . LEU A 1 96 ? 16.575 7.523 -35.679 1.00 92.88 96 LEU A N 1
ATOM 776 C CA . LEU A 1 96 ? 17.997 7.407 -35.335 1.00 92.88 96 LEU A CA 1
ATOM 777 C C . LEU A 1 96 ? 18.626 8.716 -34.819 1.00 92.88 96 LEU A C 1
ATOM 779 O O . LEU A 1 96 ? 19.329 8.662 -33.805 1.00 92.88 96 LEU A O 1
ATOM 783 N N . PRO A 1 97 ? 18.390 9.896 -35.437 1.00 93.50 97 PRO A N 1
ATOM 784 C CA . PRO A 1 97 ? 18.963 11.147 -34.943 1.00 93.50 97 PRO A CA 1
ATOM 785 C C . PRO A 1 97 ? 18.456 11.508 -33.544 1.00 93.50 97 PRO A C 1
ATOM 787 O O . PRO A 1 97 ? 19.218 12.018 -32.724 1.00 93.50 97 PRO A O 1
ATOM 790 N N . ASN A 1 98 ? 17.178 11.229 -33.265 1.00 92.69 98 ASN A N 1
ATOM 791 C CA . ASN A 1 98 ? 16.575 11.496 -31.965 1.00 92.69 98 ASN A CA 1
ATOM 792 C C . ASN A 1 98 ? 17.133 10.542 -30.901 1.00 92.69 98 ASN A C 1
ATOM 794 O O . ASN A 1 98 ? 17.601 10.996 -29.862 1.00 92.69 98 ASN A O 1
ATOM 798 N N . MET A 1 99 ? 17.185 9.238 -31.198 1.00 90.62 99 MET A N 1
ATOM 799 C CA . MET A 1 99 ? 17.765 8.235 -30.298 1.00 90.62 99 MET A CA 1
ATOM 800 C C . MET A 1 99 ? 19.216 8.554 -29.931 1.00 90.62 99 MET A C 1
ATOM 802 O O . MET A 1 99 ? 19.586 8.489 -28.758 1.00 90.62 99 MET A O 1
ATOM 806 N N . ARG A 1 100 ? 20.036 8.923 -30.923 1.00 90.00 100 ARG A N 1
ATOM 807 C CA . ARG A 1 100 ? 21.436 9.293 -30.701 1.00 90.00 100 ARG A CA 1
ATOM 808 C C . ARG A 1 100 ? 21.554 10.512 -29.792 1.00 90.00 100 ARG A C 1
ATOM 810 O O . ARG A 1 100 ? 22.310 10.458 -28.827 1.00 90.00 100 ARG A O 1
ATOM 817 N N . ARG A 1 101 ? 20.771 11.564 -30.055 1.00 91.62 101 ARG A N 1
ATOM 818 C CA . ARG A 1 101 ? 20.755 12.774 -29.226 1.00 91.62 101 ARG A CA 1
ATOM 819 C C . ARG A 1 101 ? 20.362 12.462 -27.783 1.00 91.62 101 ARG A C 1
ATOM 821 O O . ARG A 1 101 ? 21.082 12.843 -26.870 1.00 91.62 101 ARG A O 1
ATOM 828 N N . THR A 1 102 ? 19.264 11.733 -27.573 1.00 90.81 102 THR A N 1
ATOM 829 C CA . THR A 1 102 ? 18.805 11.366 -26.224 1.00 90.81 102 THR A CA 1
ATOM 830 C C . THR A 1 102 ? 19.862 10.561 -25.470 1.00 90.81 102 THR A C 1
ATOM 832 O O . THR A 1 102 ? 20.069 10.774 -24.276 1.00 90.81 102 THR A O 1
ATOM 835 N N . LEU A 1 103 ? 20.564 9.652 -26.153 1.00 88.81 103 LEU A N 1
ATOM 836 C CA . LEU A 1 103 ? 21.621 8.877 -25.519 1.00 88.81 103 LEU A CA 1
ATOM 837 C C . LEU A 1 103 ? 22.837 9.743 -25.161 1.00 88.81 103 LEU A C 1
ATOM 839 O O . LEU A 1 103 ? 23.352 9.628 -24.048 1.00 88.81 103 LEU A O 1
ATOM 843 N N . GLU A 1 104 ? 23.265 10.627 -26.064 1.00 88.81 104 GLU A N 1
ATOM 844 C CA . GLU A 1 104 ? 24.351 11.580 -25.818 1.00 88.81 104 GLU A CA 1
ATOM 845 C C . GLU A 1 104 ? 24.019 12.474 -24.611 1.00 88.81 104 GLU A C 1
ATOM 847 O O . GLU A 1 104 ? 24.804 12.526 -23.664 1.00 88.81 104 GLU A O 1
ATOM 85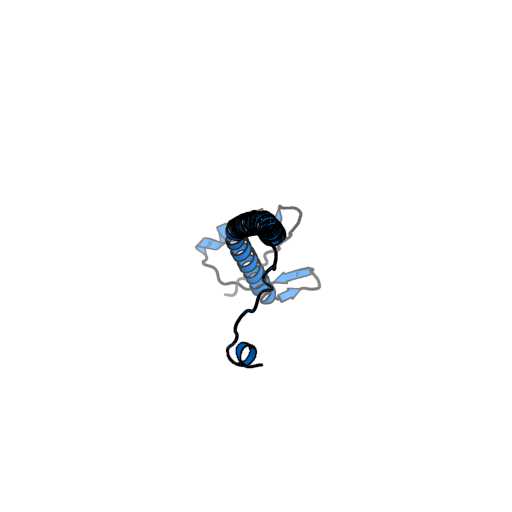2 N N . GLU A 1 105 ? 22.820 13.062 -24.565 1.00 88.81 105 GLU A N 1
ATOM 853 C CA . GLU A 1 105 ? 22.329 13.863 -23.433 1.00 88.81 105 GLU A CA 1
ATOM 854 C C . GLU A 1 105 ? 22.332 13.069 -22.118 1.00 88.81 105 GLU A C 1
ATOM 856 O O . GLU A 1 105 ? 22.795 13.563 -21.087 1.00 88.81 105 GLU A O 1
ATOM 861 N N . SER A 1 106 ? 21.874 11.814 -22.149 1.00 81.31 106 SER A N 1
ATOM 862 C CA . SER A 1 106 ? 21.843 10.957 -20.959 1.00 81.31 106 SER A CA 1
ATOM 863 C C . SER A 1 106 ? 23.241 10.613 -20.430 1.00 81.31 106 SER A C 1
ATOM 865 O O . SER A 1 106 ? 23.425 10.489 -19.218 1.00 81.31 106 SER A O 1
ATOM 867 N N . SER A 1 107 ? 24.232 10.515 -21.324 1.00 77.06 107 SER A N 1
ATOM 868 C CA . SER A 1 107 ? 25.609 10.139 -20.984 1.00 77.06 107 SER A CA 1
ATOM 869 C C . SER A 1 107 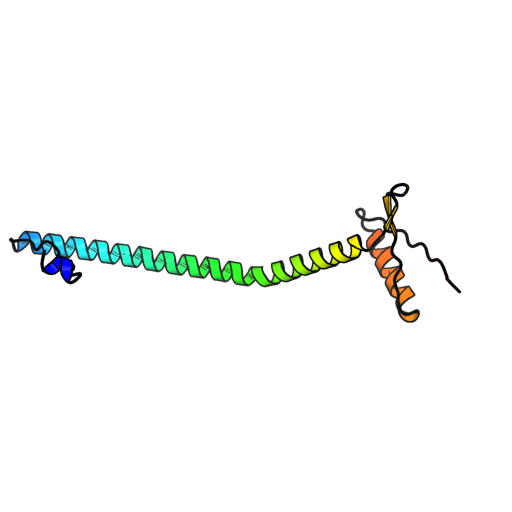? 26.470 11.269 -20.417 1.00 77.06 107 SER A C 1
ATOM 871 O O . SER A 1 107 ? 27.519 11.011 -19.826 1.00 77.06 107 SER A O 1
ATOM 873 N N . VAL A 1 108 ? 26.036 12.522 -20.591 1.00 71.56 108 VAL A N 1
ATOM 874 C CA . VAL A 1 108 ? 26.723 13.714 -20.066 1.00 71.56 108 VAL A CA 1
ATOM 875 C C . VAL A 1 108 ? 26.454 13.895 -18.564 1.00 71.56 108 VAL A C 1
ATOM 877 O O . VAL A 1 108 ? 27.213 14.574 -17.872 1.00 71.56 108 VAL A O 1
ATOM 880 N N . SER A 1 109 ? 25.424 13.236 -18.021 1.00 57.12 109 SER A N 1
ATOM 881 C CA . SER A 1 109 ? 25.216 13.159 -16.575 1.00 57.12 109 SER A CA 1
ATOM 882 C C . SER A 1 109 ? 26.281 12.242 -15.937 1.00 57.12 109 SER A C 1
ATOM 884 O O . SER A 1 109 ? 26.485 11.134 -16.438 1.00 57.12 109 SER A O 1
ATOM 886 N N . PRO A 1 110 ? 26.968 12.632 -14.839 1.00 48.94 110 PRO A N 1
ATOM 887 C CA . PRO A 1 110 ? 28.193 11.967 -14.357 1.00 48.94 110 PRO A CA 1
ATOM 888 C C . PRO A 1 110 ? 28.061 10.480 -13.979 1.00 48.94 110 PRO A C 1
ATOM 890 O O . PRO A 1 110 ? 29.067 9.825 -13.707 1.00 48.94 110 PRO A O 1
ATOM 893 N N . SER A 1 111 ? 26.843 9.944 -13.914 1.00 47.19 111 SER A N 1
ATOM 894 C CA . SER A 1 111 ? 26.530 8.619 -13.381 1.00 47.19 111 SER A CA 1
ATOM 895 C C . SER A 1 111 ? 26.432 7.489 -14.419 1.00 47.19 111 SER A C 1
ATOM 897 O O . SER A 1 111 ? 26.511 6.332 -14.010 1.00 47.19 111 SER A O 1
ATOM 899 N N . HIS A 1 112 ? 26.308 7.747 -15.732 1.00 47.19 112 HIS A N 1
ATOM 900 C CA . HIS A 1 112 ? 26.079 6.670 -16.716 1.00 47.19 112 HIS A CA 1
ATOM 901 C C . HIS A 1 112 ? 26.771 6.918 -18.068 1.00 47.19 112 HIS A C 1
ATOM 903 O O . HIS A 1 112 ? 26.301 7.704 -18.875 1.00 47.19 112 HIS A O 1
ATOM 909 N N . ARG A 1 113 ? 27.867 6.203 -18.367 1.00 46.34 113 ARG A N 1
ATOM 910 C CA . ARG A 1 113 ? 28.468 6.173 -19.716 1.00 46.34 113 ARG A CA 1
ATOM 911 C C . ARG A 1 113 ? 27.823 5.067 -20.553 1.00 46.34 113 ARG A C 1
ATOM 913 O O . ARG A 1 113 ? 27.996 3.893 -20.236 1.00 46.34 113 ARG A O 1
ATOM 920 N N . CYS A 1 114 ? 27.140 5.427 -21.637 1.00 49.81 114 CYS A N 1
ATOM 921 C CA . CYS A 1 114 ? 26.648 4.482 -22.642 1.00 49.81 114 CYS A CA 1
ATOM 922 C C . CYS A 1 114 ? 27.448 4.647 -23.944 1.00 49.81 114 CYS A C 1
ATOM 924 O O . CYS A 1 114 ? 27.514 5.743 -24.492 1.00 49.81 114 CYS A O 1
ATOM 926 N N . PHE A 1 115 ? 28.051 3.562 -24.439 1.00 48.09 115 PHE A N 1
ATOM 927 C CA . PHE A 1 115 ? 28.702 3.512 -25.752 1.00 48.09 115 PHE A CA 1
ATOM 928 C C . PHE A 1 115 ? 27.713 2.981 -26.795 1.00 48.09 115 PHE A C 1
ATOM 930 O O . PHE A 1 115 ? 27.121 1.923 -26.596 1.00 48.09 115 PHE A O 1
ATOM 937 N N . THR A 1 116 ? 27.558 3.678 -27.920 1.00 49.97 116 THR A N 1
ATOM 938 C CA . THR A 1 116 ? 26.876 3.145 -29.108 1.00 49.97 116 THR A CA 1
ATOM 939 C C . THR A 1 116 ? 27.902 2.576 -30.073 1.00 49.97 116 THR A C 1
ATOM 941 O O . THR A 1 116 ? 28.763 3.294 -30.574 1.00 49.97 116 THR A O 1
ATOM 944 N N . ARG A 1 117 ? 27.807 1.274 -30.357 1.00 42.44 117 ARG A N 1
ATOM 945 C CA . ARG A 1 117 ? 28.485 0.648 -31.496 1.00 42.44 117 ARG A CA 1
ATOM 946 C C . ARG A 1 117 ? 27.428 0.361 -32.555 1.00 42.44 117 ARG A C 1
ATOM 948 O O . ARG A 1 117 ? 26.510 -0.412 -32.313 1.00 42.44 117 ARG A O 1
ATOM 955 N N . GLN A 1 118 ? 27.537 1.023 -33.700 1.00 38.06 118 GLN A N 1
ATOM 956 C CA . GLN A 1 118 ? 26.638 0.839 -34.834 1.00 38.06 118 GLN A CA 1
ATOM 957 C C . GLN A 1 118 ? 27.300 -0.149 -35.802 1.00 38.06 118 GLN A C 1
ATOM 959 O O . GLN A 1 118 ? 28.306 0.186 -36.420 1.00 38.06 118 GLN A O 1
ATOM 964 N N . GLU A 1 119 ? 26.775 -1.371 -35.906 1.00 39.25 119 GLU A N 1
ATOM 965 C CA . GLU A 1 119 ? 27.147 -2.302 -36.978 1.00 39.25 119 GLU A CA 1
ATOM 966 C C . GLU A 1 119 ? 26.029 -2.348 -38.019 1.00 39.25 119 GLU A C 1
ATOM 968 O O . GLU A 1 119 ? 24.908 -2.779 -37.755 1.00 39.25 119 GLU A O 1
ATOM 973 N N . SER A 1 120 ? 26.339 -1.855 -39.217 1.00 31.22 120 SER A N 1
ATOM 974 C CA . SER A 1 120 ? 25.468 -1.901 -40.388 1.00 31.22 120 SER A CA 1
ATOM 975 C C . SER A 1 120 ? 25.494 -3.308 -40.983 1.00 31.22 120 SER A C 1
ATOM 977 O O . SER A 1 120 ? 26.406 -3.634 -41.741 1.00 31.22 120 SER A O 1
ATOM 979 N N . ARG A 1 121 ? 24.504 -4.152 -40.674 1.00 37.50 121 ARG A N 1
ATOM 980 C CA . ARG A 1 121 ? 24.281 -5.367 -41.472 1.00 37.50 121 ARG A CA 1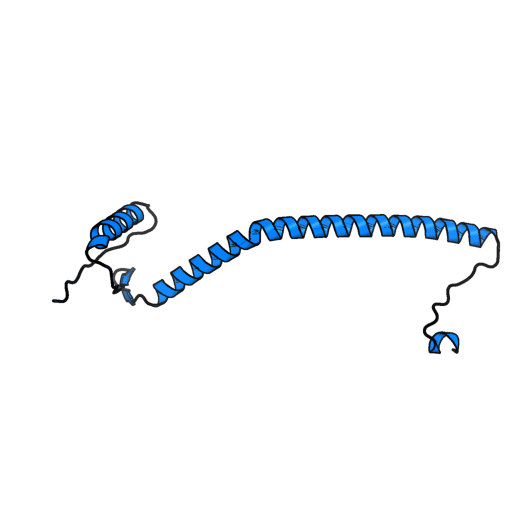
ATOM 981 C C . ARG A 1 121 ? 23.579 -4.964 -42.775 1.00 37.50 121 ARG A C 1
ATOM 983 O O . ARG A 1 121 ? 22.477 -4.423 -42.723 1.00 37.50 121 ARG A O 1
ATOM 990 N N . HIS A 1 122 ? 24.292 -5.129 -43.892 1.00 34.62 122 HIS A N 1
ATOM 991 C CA . HIS A 1 122 ? 23.741 -5.087 -45.253 1.00 34.62 122 HIS A CA 1
ATOM 992 C C . HIS A 1 122 ? 22.964 -6.373 -45.536 1.00 34.62 122 HIS A C 1
ATOM 994 O O . HIS A 1 122 ? 23.397 -7.429 -45.017 1.00 34.62 122 HIS A O 1
#

Foldseek 3Di:
DVCVVVVHDDDDDDDDPVVNVVVVVVVVVVVVVVVVVVVVVVVVVVVVVVVCVVCVVVVVVVVVVVVVVVVVQVQWDADPVVRATHDDDDDDPVCVVVVVVVLVVVCVPPPDHHDDDDDDDD

Secondary structure (DSSP, 8-state):
-HHHHTT----PPPSSHHHHHHHHHHHHHHHHHHHHHHHHHHHHHHHHHHHHHHHHHHHHHHHHHHHHHHHHHTTSEEETTTTEEE------GGGHHHHHHHHHHHHTSTT-----------

Radius of gyration: 34.81 Å; chains: 1; bounding box: 67×38×91 Å

InterPro domains:
  IPR002490 V-type ATPase, V0 complex, 116kDa subunit family [PF01496] (1-109)
  IPR002490 V-type ATPase, V0 complex, 116kDa subunit family [PTHR11629] (1-107)

pLDDT: mean 87.55, std 16.74, range [31.22, 98.69]

Organism: NCBI:txid1970185